Protein AF-A0AA88DZU9-F1 (afdb_monomer_lite)

pLDDT: mean 71.68, std 19.91, range [33.62, 96.62]

Structure (mmCIF, N/CA/C/O backbone):
data_AF-A0AA88DZU9-F1
#
_entry.id   AF-A0AA88DZU9-F1
#
loop_
_atom_site.group_PDB
_atom_site.id
_atom_site.type_symbol
_atom_site.label_atom_id
_atom_site.label_alt_id
_atom_site.label_comp_id
_atom_site.label_asym_id
_atom_site.label_entity_id
_atom_site.label_seq_id
_atom_site.pdbx_PDB_ins_code
_atom_site.Cartn_x
_atom_site.Cartn_y
_atom_site.Cartn_z
_atom_site.occupancy
_atom_site.B_iso_or_equiv
_atom_site.auth_seq_id
_atom_site.auth_comp_id
_atom_site.auth_asym_id
_atom_site.auth_atom_id
_atom_site.pdbx_PDB_model_num
ATOM 1 N N . MET A 1 1 ? 34.937 -23.762 -19.517 1.00 52.53 1 MET A N 1
ATOM 2 C CA . MET A 1 1 ? 33.500 -23.575 -19.207 1.00 52.53 1 MET A CA 1
ATOM 3 C C . MET A 1 1 ? 33.101 -22.137 -19.511 1.00 52.53 1 MET A C 1
ATOM 5 O O . MET A 1 1 ? 33.520 -21.241 -18.792 1.00 52.53 1 MET A O 1
ATOM 9 N N . SER A 1 2 ? 32.337 -21.904 -20.582 1.00 59.31 2 SER A N 1
ATOM 10 C CA . SER A 1 2 ? 31.802 -20.571 -20.892 1.00 59.31 2 SER A CA 1
ATOM 11 C C . SER A 1 2 ? 30.641 -20.266 -19.942 1.00 59.31 2 SER A C 1
ATOM 13 O O . SER A 1 2 ? 29.592 -20.910 -20.013 1.00 59.31 2 SER A O 1
ATOM 15 N N . ARG A 1 3 ? 30.842 -19.336 -18.999 1.00 55.84 3 ARG A N 1
ATOM 16 C CA . ARG A 1 3 ? 29.750 -18.809 -18.172 1.00 55.84 3 ARG A CA 1
ATOM 17 C C . ARG A 1 3 ? 28.858 -17.965 -19.081 1.00 55.84 3 ARG A C 1
ATOM 19 O O . ARG A 1 3 ? 29.250 -16.885 -19.511 1.00 55.84 3 ARG A O 1
ATOM 26 N N . ARG A 1 4 ? 27.662 -18.473 -19.383 1.00 62.66 4 ARG A N 1
ATOM 27 C CA . ARG A 1 4 ? 26.612 -17.712 -20.066 1.00 62.66 4 ARG A CA 1
ATOM 28 C C . ARG A 1 4 ? 26.044 -16.701 -19.075 1.00 62.66 4 ARG A C 1
ATOM 30 O O . ARG A 1 4 ? 25.137 -17.016 -18.312 1.00 62.66 4 ARG A O 1
ATOM 37 N N . PHE A 1 5 ? 26.615 -15.505 -19.044 1.00 61.50 5 PHE A N 1
ATOM 38 C CA . PHE A 1 5 ? 25.981 -14.379 -18.375 1.00 61.50 5 PHE A CA 1
ATOM 39 C C . PHE A 1 5 ? 24.881 -13.861 -19.301 1.00 61.50 5 PHE A C 1
ATOM 41 O O . PHE A 1 5 ? 25.167 -13.345 -20.379 1.00 61.50 5 PHE A O 1
ATOM 48 N N . TYR A 1 6 ? 23.620 -14.046 -18.914 1.00 64.50 6 TYR A N 1
ATOM 49 C CA . TYR A 1 6 ? 22.515 -13.396 -19.610 1.00 64.50 6 TYR A CA 1
ATOM 50 C C . TYR A 1 6 ? 22.512 -11.927 -19.211 1.00 64.50 6 TYR A C 1
ATOM 52 O O . TYR A 1 6 ? 22.440 -11.601 -18.025 1.00 64.50 6 TYR A O 1
ATOM 60 N N . LEU A 1 7 ? 22.611 -11.044 -20.203 1.00 62.03 7 LEU A N 1
ATOM 61 C CA . LEU A 1 7 ? 22.496 -9.610 -19.993 1.00 62.03 7 LEU A CA 1
ATOM 62 C C . LEU A 1 7 ? 21.032 -9.320 -19.653 1.00 62.03 7 LEU A C 1
ATOM 64 O O . LEU A 1 7 ? 20.179 -9.193 -20.528 1.00 62.03 7 LEU A O 1
ATOM 68 N N . ILE A 1 8 ? 20.717 -9.314 -18.360 1.00 64.06 8 ILE A N 1
ATOM 69 C CA . ILE A 1 8 ? 19.406 -8.893 -17.881 1.00 64.06 8 ILE A CA 1
ATOM 70 C C . ILE A 1 8 ? 19.282 -7.419 -18.283 1.00 64.06 8 ILE A C 1
ATOM 72 O O . ILE A 1 8 ? 20.114 -6.612 -17.874 1.00 64.06 8 ILE A O 1
ATOM 76 N N . GLY A 1 9 ? 18.308 -7.096 -19.142 1.00 63.12 9 GLY A N 1
ATOM 77 C CA . GLY A 1 9 ? 18.151 -5.810 -19.843 1.00 63.12 9 GLY A CA 1
ATOM 78 C C . GLY A 1 9 ? 17.811 -4.608 -18.953 1.00 63.12 9 GLY A C 1
ATOM 79 O O . GLY A 1 9 ? 16.831 -3.906 -19.200 1.00 63.12 9 GLY A O 1
ATOM 80 N N . GLY A 1 10 ? 18.610 -4.376 -17.912 1.00 71.50 10 GLY A N 1
ATOM 81 C CA . GLY A 1 10 ? 18.435 -3.335 -16.911 1.00 71.50 10 GLY A CA 1
ATOM 82 C C . GLY A 1 10 ? 17.154 -3.484 -16.086 1.00 71.50 10 GLY A C 1
ATOM 83 O O . GLY A 1 10 ? 16.316 -4.355 -16.309 1.00 71.50 10 GLY A O 1
ATOM 84 N N . LEU A 1 11 ? 16.966 -2.568 -15.138 1.00 71.44 11 LEU A N 1
ATOM 85 C CA . LEU A 1 11 ? 15.778 -2.497 -14.271 1.00 71.44 11 LEU A CA 1
ATOM 86 C C . LEU A 1 11 ? 14.461 -2.290 -15.042 1.00 71.44 11 LEU A C 1
ATOM 88 O O . LEU A 1 11 ? 13.380 -2.531 -14.511 1.00 71.44 11 LEU A O 1
ATOM 92 N N . ASN A 1 12 ? 14.534 -1.851 -16.302 1.00 76.31 12 ASN A N 1
ATOM 93 C CA . ASN A 1 12 ? 13.360 -1.582 -17.127 1.00 76.31 12 ASN A CA 1
ATOM 94 C C . ASN A 1 12 ? 12.830 -2.811 -17.880 1.00 76.31 12 ASN A C 1
ATOM 96 O O . ASN A 1 12 ? 11.797 -2.699 -18.547 1.00 76.31 12 ASN A O 1
ATOM 100 N N . TYR A 1 13 ? 13.474 -3.971 -17.746 1.00 82.44 13 TYR A N 1
ATOM 101 C CA . TYR A 1 13 ? 13.011 -5.199 -18.380 1.00 82.44 13 TYR A CA 1
ATOM 102 C C . TYR A 1 13 ? 11.618 -5.610 -17.848 1.00 82.44 13 TYR A C 1
ATOM 104 O O . TYR A 1 13 ? 11.434 -5.689 -16.629 1.00 82.44 13 TYR A O 1
ATOM 112 N N . PRO A 1 14 ? 10.621 -5.894 -18.711 1.00 81.44 14 PRO A N 1
ATOM 113 C CA . PRO A 1 14 ? 9.248 -6.174 -18.276 1.00 81.44 14 PRO A CA 1
ATOM 114 C C . PRO A 1 14 ? 9.135 -7.311 -17.252 1.00 81.44 14 PRO A C 1
ATOM 116 O O . PRO A 1 14 ? 8.436 -7.169 -16.248 1.00 81.44 14 PRO A O 1
ATOM 119 N N . ASN A 1 15 ? 9.891 -8.396 -17.447 1.00 83.75 15 ASN A N 1
ATOM 120 C CA . ASN A 1 15 ? 9.856 -9.549 -16.543 1.00 83.75 15 ASN A CA 1
ATOM 121 C C . ASN A 1 15 ? 10.384 -9.199 -15.144 1.00 83.75 15 ASN A C 1
ATOM 123 O O . ASN A 1 15 ? 9.894 -9.738 -14.156 1.00 83.75 15 ASN A O 1
ATOM 127 N N . LEU A 1 16 ? 11.344 -8.271 -15.041 1.00 85.44 16 LEU A N 1
ATOM 128 C CA . LEU A 1 16 ? 11.860 -7.803 -13.751 1.00 85.44 16 LEU A CA 1
ATOM 129 C C . LEU A 1 16 ? 10.827 -6.960 -13.004 1.00 85.44 16 LEU A C 1
ATOM 131 O O . LEU A 1 16 ? 10.650 -7.145 -11.804 1.00 85.44 16 LEU A O 1
ATOM 135 N N . LYS A 1 17 ? 10.108 -6.071 -13.701 1.00 88.25 17 LYS A N 1
ATOM 136 C CA . LYS A 1 17 ? 9.023 -5.276 -13.097 1.00 88.25 17 LYS A CA 1
ATOM 137 C C . LYS A 1 17 ? 7.919 -6.181 -12.554 1.00 88.25 17 LYS A C 1
ATOM 139 O O . LYS A 1 17 ? 7.411 -5.955 -11.459 1.00 88.25 17 LYS A O 1
ATOM 144 N N . GLN A 1 18 ? 7.580 -7.229 -13.300 1.00 86.69 18 GLN A N 1
ATOM 145 C CA . GLN A 1 18 ? 6.587 -8.210 -12.878 1.00 86.69 18 GLN A CA 1
ATOM 146 C C . GLN A 1 18 ? 7.077 -9.053 -11.693 1.00 86.69 18 GLN A C 1
ATOM 148 O O . GLN A 1 18 ? 6.333 -9.229 -10.730 1.00 86.69 18 GLN A O 1
ATOM 153 N N . ALA A 1 19 ? 8.337 -9.501 -11.715 1.00 87.94 19 ALA A N 1
ATOM 154 C CA . ALA A 1 19 ? 8.956 -10.201 -10.591 1.00 87.94 19 ALA A CA 1
ATOM 155 C C . ALA A 1 19 ? 8.982 -9.330 -9.323 1.00 87.94 19 ALA A C 1
ATOM 157 O O . ALA A 1 19 ? 8.625 -9.797 -8.242 1.00 87.94 19 ALA A O 1
ATOM 158 N N . PHE A 1 20 ? 9.309 -8.043 -9.457 1.00 89.19 20 PHE A N 1
ATOM 159 C CA . PHE A 1 20 ? 9.261 -7.087 -8.355 1.00 89.19 20 PHE A CA 1
ATOM 160 C C . PHE A 1 20 ? 7.850 -6.969 -7.767 1.00 89.19 20 PHE A C 1
ATOM 162 O O . PHE A 1 20 ? 7.686 -7.165 -6.565 1.00 89.19 20 PHE A O 1
ATOM 169 N N . LEU A 1 21 ? 6.817 -6.755 -8.590 1.00 86.75 21 LEU A N 1
ATOM 170 C CA . LEU A 1 21 ? 5.433 -6.725 -8.094 1.00 86.75 21 LEU A CA 1
ATOM 171 C C . LEU A 1 21 ? 5.024 -8.033 -7.409 1.00 86.75 21 LEU A C 1
ATOM 173 O O . LEU A 1 21 ? 4.305 -7.994 -6.416 1.00 86.75 21 LEU A O 1
ATOM 177 N N . SER A 1 22 ? 5.499 -9.179 -7.903 1.00 88.12 22 SER A N 1
ATOM 178 C CA . SER A 1 22 ? 5.210 -10.482 -7.293 1.00 88.12 22 SER A CA 1
ATOM 179 C C . SER A 1 22 ? 5.931 -10.721 -5.962 1.00 88.12 22 SER A C 1
ATOM 181 O O . SER A 1 22 ? 5.472 -11.531 -5.163 1.00 88.12 22 SER A O 1
ATOM 183 N N . SER A 1 23 ? 7.041 -10.018 -5.713 1.00 91.56 23 SER A N 1
ATOM 184 C CA . SER A 1 23 ? 7.785 -10.094 -4.447 1.00 91.56 23 SER A CA 1
ATOM 185 C C . SER A 1 23 ? 7.128 -9.300 -3.315 1.00 91.56 23 SER A C 1
ATOM 187 O O . SER A 1 23 ? 7.389 -9.551 -2.140 1.00 91.56 23 SER A O 1
ATOM 189 N N . ILE A 1 24 ? 6.263 -8.346 -3.661 1.00 92.12 24 ILE A N 1
ATOM 190 C CA . ILE A 1 24 ? 5.531 -7.513 -2.709 1.00 92.12 24 ILE A CA 1
ATOM 191 C C . ILE A 1 24 ? 4.333 -8.307 -2.158 1.00 92.12 24 ILE A C 1
ATOM 193 O O . ILE A 1 24 ? 3.731 -9.099 -2.888 1.00 92.12 24 ILE A O 1
ATOM 197 N N . PRO A 1 25 ? 3.929 -8.102 -0.887 1.00 94.56 25 PRO A N 1
ATOM 198 C CA . PRO A 1 25 ? 2.719 -8.717 -0.349 1.00 94.56 25 PRO A CA 1
ATOM 199 C C . PRO A 1 25 ? 1.499 -8.478 -1.246 1.00 94.56 25 PRO A C 1
ATOM 201 O O . PRO A 1 25 ? 1.243 -7.344 -1.654 1.00 94.56 25 PRO A O 1
ATOM 204 N N . LYS A 1 26 ? 0.709 -9.532 -1.497 1.00 93.19 26 LYS A N 1
ATOM 205 C CA . LYS A 1 26 ? -0.452 -9.492 -2.411 1.00 93.19 26 LYS A CA 1
ATOM 206 C C . LYS A 1 26 ? -1.375 -8.278 -2.212 1.00 93.19 26 LYS A C 1
ATOM 208 O O . LYS A 1 26 ? -1.641 -7.611 -3.207 1.00 93.19 26 LYS A O 1
ATOM 213 N N . PRO A 1 27 ? -1.792 -7.908 -0.980 1.00 92.88 27 PRO A N 1
ATOM 214 C CA . PRO A 1 27 ? -2.693 -6.768 -0.788 1.00 92.88 27 PRO A CA 1
ATOM 215 C C . PRO A 1 27 ? -2.084 -5.446 -1.266 1.00 92.88 27 PRO A C 1
ATOM 217 O O . PRO A 1 27 ? -2.763 -4.605 -1.851 1.00 92.88 27 PRO A O 1
ATOM 220 N N . LEU A 1 28 ? -0.781 -5.275 -1.041 1.00 94.44 28 LEU A N 1
ATOM 221 C CA . LEU A 1 28 ? -0.059 -4.085 -1.463 1.00 94.44 28 LEU A CA 1
ATOM 222 C C . LEU A 1 28 ? 0.187 -4.093 -2.977 1.00 94.44 28 LEU A C 1
ATOM 224 O O . LEU A 1 28 ? 0.053 -3.056 -3.625 1.00 94.44 28 LEU A O 1
ATOM 228 N N . GLY A 1 29 ? 0.499 -5.255 -3.556 1.00 93.06 29 GLY A N 1
ATOM 229 C CA . GLY A 1 29 ? 0.624 -5.428 -5.003 1.00 93.06 29 GLY A CA 1
ATOM 230 C C . GLY A 1 29 ? -0.678 -5.112 -5.749 1.00 93.06 29 GLY A C 1
ATOM 231 O O . GLY A 1 29 ? -0.653 -4.394 -6.746 1.00 93.06 29 GLY A O 1
ATOM 232 N N . GLU A 1 30 ? -1.821 -5.571 -5.236 1.00 93.50 30 GLU A N 1
ATOM 233 C CA . GLU A 1 30 ? -3.150 -5.289 -5.795 1.00 93.50 30 GLU A CA 1
ATOM 234 C C . GLU A 1 30 ? -3.495 -3.798 -5.751 1.00 93.50 30 GLU A C 1
ATOM 236 O O . GLU A 1 30 ? -3.942 -3.235 -6.752 1.00 93.50 30 GLU A O 1
ATOM 241 N N . GLU A 1 31 ? -3.248 -3.128 -4.623 1.00 94.12 31 GLU A N 1
ATOM 242 C CA . GLU A 1 31 ? -3.500 -1.689 -4.514 1.00 94.12 31 GLU A CA 1
ATOM 243 C C . GLU A 1 31 ? -2.544 -0.880 -5.401 1.00 94.12 31 GLU A C 1
ATOM 245 O O . GLU A 1 31 ? -2.961 0.067 -6.069 1.00 94.12 31 GLU A O 1
ATOM 250 N N . THR A 1 32 ? -1.281 -1.303 -5.504 1.00 94.25 32 THR A N 1
ATOM 251 C CA . THR A 1 32 ? -0.315 -0.726 -6.451 1.00 94.25 32 THR A CA 1
ATOM 252 C C . THR A 1 32 ? -0.809 -0.876 -7.892 1.00 94.25 32 THR A C 1
ATOM 254 O O . THR A 1 32 ? -0.736 0.071 -8.675 1.00 94.25 32 THR A O 1
ATOM 257 N N . PHE A 1 33 ? -1.368 -2.036 -8.250 1.00 92.56 33 PHE A N 1
ATOM 258 C CA . PHE A 1 33 ? -1.929 -2.282 -9.578 1.00 92.56 33 PHE A CA 1
ATOM 259 C C . PHE A 1 33 ? -3.176 -1.428 -9.852 1.00 92.56 33 PHE A C 1
ATOM 261 O O . PHE A 1 33 ? -3.331 -0.893 -10.949 1.00 92.56 33 PHE A O 1
ATOM 268 N N . ARG A 1 34 ? -4.033 -1.212 -8.848 1.00 93.31 34 ARG A N 1
ATOM 269 C CA . ARG A 1 34 ? -5.161 -0.271 -8.952 1.00 93.31 34 ARG A CA 1
ATOM 270 C C . ARG A 1 34 ? -4.693 1.161 -9.188 1.00 93.31 34 ARG A C 1
ATOM 272 O O . ARG A 1 34 ? -5.242 1.836 -10.055 1.00 93.31 34 ARG A O 1
ATOM 279 N N . LEU A 1 35 ? -3.669 1.619 -8.463 1.00 94.25 35 LEU A N 1
ATOM 280 C CA . LEU A 1 35 ? -3.081 2.944 -8.683 1.00 94.25 35 LEU A CA 1
ATOM 281 C C . LEU A 1 35 ? -2.461 3.061 -10.078 1.00 94.25 35 LEU A C 1
ATOM 283 O O . LEU A 1 35 ? -2.616 4.088 -10.732 1.00 94.25 35 LEU A O 1
ATOM 287 N N . LEU A 1 36 ? -1.811 2.002 -10.558 1.00 93.31 36 LEU A N 1
ATOM 288 C CA . LEU A 1 36 ? -1.262 1.947 -11.908 1.00 93.31 36 LEU A CA 1
ATOM 289 C C . LEU A 1 36 ? -2.361 2.114 -12.971 1.00 93.31 36 LEU A C 1
ATOM 291 O O . LEU A 1 36 ? -2.237 2.975 -13.845 1.00 93.31 36 LEU A O 1
ATOM 295 N N . ILE A 1 37 ? -3.460 1.359 -12.858 1.00 92.31 37 ILE A N 1
ATOM 296 C CA . ILE A 1 37 ? -4.619 1.482 -13.756 1.00 92.31 37 ILE A CA 1
ATOM 297 C C . ILE A 1 37 ? -5.211 2.892 -13.691 1.00 92.31 37 ILE A C 1
ATOM 299 O O . ILE A 1 37 ? -5.497 3.474 -14.733 1.00 92.31 37 ILE A O 1
ATOM 303 N N . ALA A 1 38 ? -5.332 3.480 -12.497 1.00 92.44 38 ALA A N 1
ATOM 304 C CA . ALA A 1 38 ? -5.851 4.838 -12.325 1.00 92.44 38 ALA A CA 1
ATOM 305 C C . ALA A 1 38 ? -4.996 5.907 -13.033 1.00 92.44 38 ALA A C 1
ATOM 307 O O . ALA A 1 38 ? -5.505 6.961 -13.403 1.00 92.44 38 ALA A O 1
ATOM 308 N N . THR A 1 39 ? -3.706 5.636 -13.255 1.00 89.88 39 THR A N 1
ATOM 309 C CA . THR A 1 39 ? -2.810 6.504 -14.039 1.00 89.88 39 THR A CA 1
ATOM 310 C C . THR A 1 39 ? -2.837 6.231 -15.548 1.00 89.88 39 THR A C 1
ATOM 312 O O . THR A 1 39 ? -2.071 6.849 -16.283 1.00 89.88 39 THR A O 1
ATOM 315 N N . ASN A 1 40 ? -3.697 5.322 -16.028 1.00 89.62 40 ASN A N 1
ATOM 316 C CA . ASN A 1 40 ? -3.784 4.870 -17.424 1.00 89.62 40 ASN A CA 1
ATOM 317 C C . ASN A 1 40 ? -2.462 4.317 -17.991 1.00 89.62 40 ASN A C 1
ATOM 319 O O . ASN A 1 40 ? -2.223 4.354 -19.200 1.00 89.62 40 ASN A O 1
ATOM 323 N N . LYS A 1 41 ? -1.589 3.778 -17.130 1.00 88.25 41 LYS A N 1
ATOM 324 C CA . LYS A 1 41 ? -0.314 3.177 -17.538 1.00 88.25 41 LYS A CA 1
ATOM 325 C C . LYS A 1 41 ? -0.370 1.649 -17.459 1.00 88.25 41 LYS A C 1
ATOM 327 O O . LYS A 1 41 ? -1.080 1.069 -16.645 1.00 88.25 41 LYS A O 1
ATOM 332 N N . LYS A 1 42 ? 0.416 0.984 -18.311 1.00 88.00 42 LYS A N 1
ATOM 333 C CA . LYS A 1 42 ? 0.672 -0.468 -18.260 1.00 88.00 42 LYS A CA 1
ATOM 334 C C . LYS A 1 42 ? 2.055 -0.722 -17.660 1.00 88.00 42 LYS A C 1
ATOM 336 O O . LYS A 1 42 ? 2.957 0.080 -17.885 1.00 88.00 42 LYS A O 1
ATOM 341 N N . ILE A 1 43 ? 2.253 -1.873 -17.008 1.00 85.19 43 ILE A N 1
ATOM 342 C CA . ILE A 1 43 ? 3.540 -2.270 -16.388 1.00 85.19 43 ILE A CA 1
ATOM 343 C C . ILE A 1 43 ? 4.708 -2.193 -17.391 1.00 85.19 43 ILE A C 1
ATOM 345 O O . ILE A 1 43 ? 5.809 -1.758 -17.053 1.00 85.19 43 ILE A O 1
ATOM 349 N N . ALA A 1 44 ? 4.463 -2.587 -18.646 1.00 84.19 44 ALA A N 1
ATOM 350 C CA . ALA A 1 44 ? 5.465 -2.529 -19.710 1.00 84.19 44 ALA A CA 1
ATOM 351 C C . ALA A 1 44 ? 5.964 -1.095 -19.974 1.00 84.19 44 ALA A C 1
ATOM 353 O O . ALA A 1 44 ? 7.158 -0.894 -20.190 1.00 84.19 44 ALA A O 1
ATOM 354 N N . ASN A 1 45 ? 5.065 -0.110 -19.875 1.00 86.31 45 ASN A N 1
ATOM 355 C CA . ASN A 1 45 ? 5.309 1.286 -20.241 1.00 86.31 45 ASN A CA 1
ATOM 356 C C . ASN A 1 45 ? 5.731 2.158 -19.046 1.00 86.31 45 ASN A C 1
AT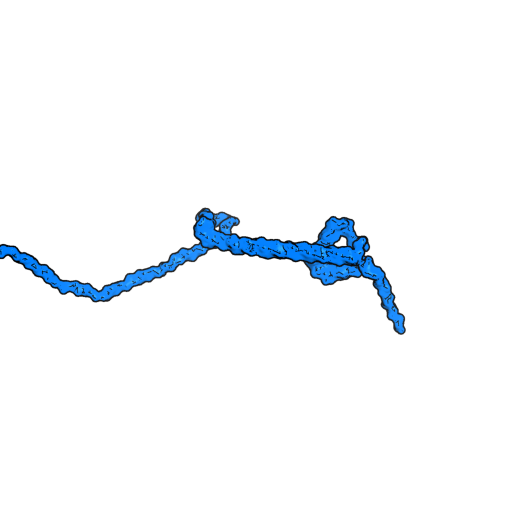OM 358 O O . ASN A 1 45 ? 6.168 3.285 -19.246 1.00 86.31 45 ASN A O 1
ATOM 362 N N . THR A 1 46 ? 5.602 1.665 -17.812 1.00 88.12 46 THR A N 1
ATOM 363 C CA . THR A 1 46 ? 6.089 2.357 -16.608 1.00 88.12 46 THR A CA 1
ATOM 364 C C . THR A 1 46 ? 7.566 2.126 -16.384 1.00 88.12 46 THR A C 1
ATOM 366 O O . THR A 1 46 ? 8.038 1.000 -16.543 1.00 88.12 46 THR A O 1
ATOM 369 N N . THR A 1 47 ? 8.297 3.142 -15.939 1.00 89.38 47 THR A N 1
ATOM 370 C CA . THR A 1 47 ? 9.679 2.936 -15.479 1.00 89.38 47 THR A CA 1
ATOM 371 C C . THR A 1 47 ? 9.699 2.215 -14.130 1.00 89.38 47 THR A C 1
ATOM 373 O O . THR A 1 47 ? 8.712 2.211 -13.393 1.00 89.38 47 THR A O 1
ATOM 376 N N . PHE A 1 48 ? 10.828 1.596 -13.780 1.00 88.62 48 PHE A N 1
ATOM 377 C CA . PHE A 1 48 ? 10.966 0.964 -12.463 1.00 88.62 48 PHE A CA 1
ATOM 378 C C . PHE A 1 48 ? 10.823 1.977 -11.310 1.00 88.62 48 PHE A C 1
ATOM 380 O O . PHE A 1 48 ? 10.185 1.684 -10.305 1.00 88.62 48 PHE A O 1
ATOM 387 N N . GLY A 1 49 ? 11.355 3.194 -11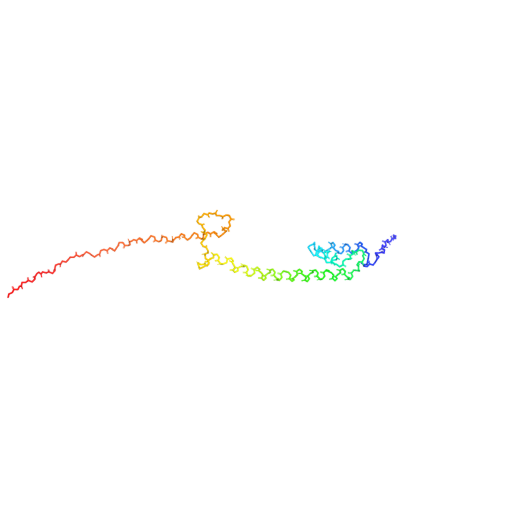.475 1.00 89.25 49 GLY A N 1
ATOM 388 C CA . GLY A 1 49 ? 11.231 4.256 -10.472 1.00 89.25 49 GLY A CA 1
ATOM 389 C C . GLY A 1 49 ? 9.782 4.687 -10.236 1.00 89.2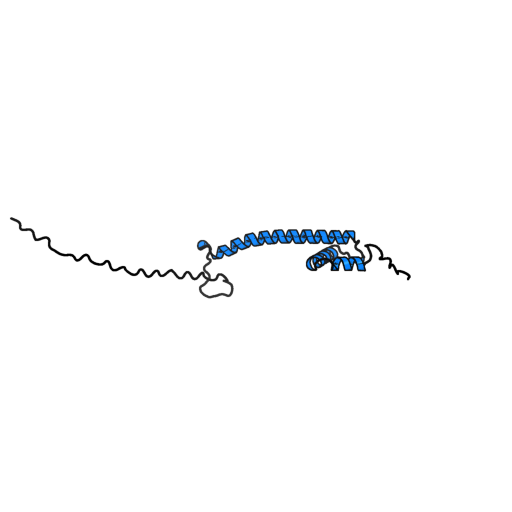5 49 GLY A C 1
ATOM 390 O O . GLY A 1 49 ? 9.356 4.802 -9.088 1.00 89.25 49 GLY A O 1
ATOM 391 N N . GLU A 1 50 ? 8.999 4.847 -11.306 1.00 91.44 50 GLU A N 1
ATOM 392 C CA . GLU A 1 50 ? 7.560 5.131 -11.206 1.00 91.44 50 GLU A CA 1
ATOM 393 C C . GLU A 1 50 ? 6.810 4.006 -10.488 1.00 91.44 50 GLU A C 1
ATOM 395 O O . GLU A 1 50 ? 5.940 4.261 -9.659 1.00 91.44 50 GLU A O 1
ATOM 400 N N . LEU A 1 51 ? 7.166 2.753 -10.776 1.00 92.94 51 LEU A N 1
ATOM 401 C CA . LEU A 1 51 ? 6.583 1.592 -10.116 1.00 92.94 51 LEU A CA 1
ATOM 402 C C . LEU A 1 51 ? 6.839 1.630 -8.600 1.00 92.94 51 LEU A C 1
ATOM 404 O O . LEU A 1 51 ? 5.908 1.458 -7.819 1.00 92.94 51 LEU A O 1
ATOM 408 N N . CYS A 1 52 ? 8.071 1.930 -8.177 1.00 93.25 52 CYS A N 1
ATOM 409 C CA . CYS A 1 52 ? 8.407 2.107 -6.764 1.00 93.25 52 CYS A CA 1
ATOM 410 C C . CYS A 1 52 ? 7.610 3.251 -6.121 1.00 93.25 52 CYS A C 1
ATOM 412 O O . CYS A 1 52 ? 7.093 3.094 -5.017 1.00 93.25 52 CYS A O 1
ATOM 414 N N . GLN A 1 53 ? 7.456 4.385 -6.810 1.00 95.12 53 GLN A N 1
ATOM 415 C CA . GLN A 1 53 ? 6.638 5.501 -6.322 1.00 95.12 53 GLN A CA 1
ATOM 416 C C . GLN A 1 53 ? 5.170 5.101 -6.131 1.00 95.12 53 GLN A C 1
ATOM 418 O O . GLN A 1 53 ? 4.557 5.475 -5.130 1.00 95.12 53 GLN A O 1
ATOM 423 N N . LEU A 1 54 ? 4.608 4.308 -7.049 1.00 94.94 54 LEU A N 1
ATOM 424 C CA . LEU A 1 54 ? 3.249 3.779 -6.912 1.00 94.94 54 LEU A CA 1
ATOM 425 C C . LEU A 1 54 ? 3.119 2.856 -5.697 1.00 94.94 54 LEU A C 1
ATOM 427 O O . LEU A 1 54 ? 2.126 2.955 -4.978 1.00 94.94 54 LEU A O 1
ATOM 431 N N . VAL A 1 55 ? 4.125 2.017 -5.426 1.00 95.19 55 VAL A N 1
ATOM 432 C CA . VAL A 1 55 ? 4.154 1.173 -4.220 1.00 95.19 55 VAL A 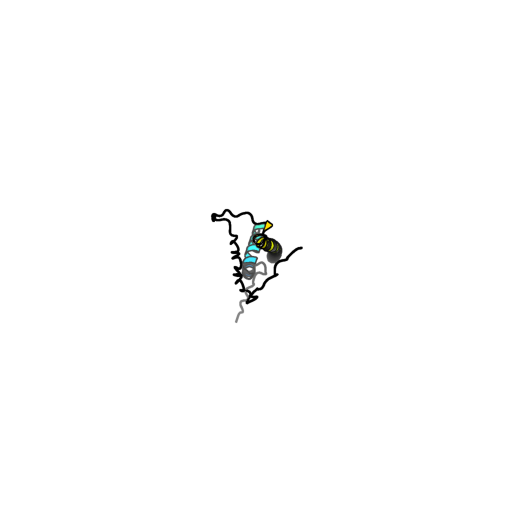CA 1
ATOM 433 C C . VAL A 1 55 ? 4.150 2.037 -2.961 1.00 95.19 55 VAL A C 1
ATOM 435 O O . VAL A 1 55 ? 3.333 1.810 -2.071 1.00 95.19 55 VAL A O 1
ATOM 438 N N . PHE A 1 56 ? 4.999 3.064 -2.884 1.00 96.25 56 PHE A N 1
ATOM 439 C CA . PHE A 1 56 ? 5.021 3.964 -1.727 1.00 96.25 56 PHE A CA 1
ATOM 440 C C . PHE A 1 56 ? 3.685 4.682 -1.525 1.00 96.25 56 PHE A C 1
ATOM 442 O O . PHE A 1 56 ? 3.176 4.736 -0.406 1.00 96.25 56 PHE A O 1
ATOM 449 N N . LYS A 1 57 ? 3.064 5.151 -2.610 1.00 95.75 57 LYS A N 1
ATOM 450 C CA . LYS A 1 57 ? 1.742 5.781 -2.565 1.00 95.75 57 LYS A CA 1
ATOM 451 C C . LYS A 1 57 ? 0.651 4.810 -2.097 1.00 95.75 57 LYS A C 1
ATOM 453 O O . LYS A 1 57 ? -0.241 5.203 -1.345 1.00 95.75 57 LYS A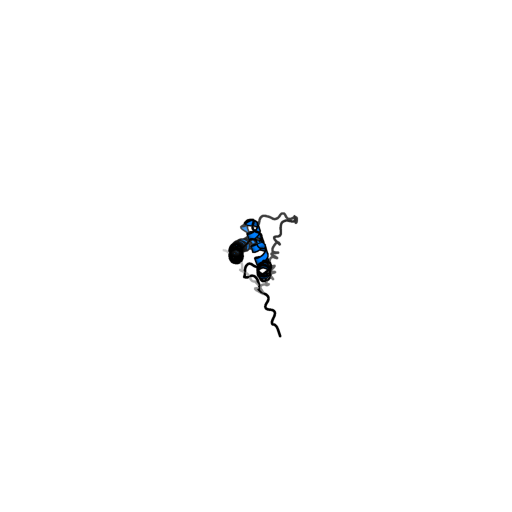 O 1
ATOM 458 N N . ALA A 1 58 ? 0.722 3.542 -2.505 1.00 95.75 58 ALA A N 1
ATOM 459 C CA . ALA A 1 58 ? -0.184 2.501 -2.025 1.00 95.75 58 ALA A CA 1
ATOM 460 C C . ALA A 1 58 ? -0.009 2.260 -0.517 1.00 95.75 58 ALA A C 1
ATOM 462 O O . ALA A 1 58 ? -1.003 2.222 0.208 1.00 95.75 58 ALA A O 1
ATOM 463 N N . ILE A 1 59 ? 1.234 2.180 -0.027 1.00 96.56 59 ILE A N 1
ATOM 464 C CA . ILE A 1 59 ? 1.529 2.043 1.410 1.00 96.56 59 ILE A CA 1
ATOM 465 C C . ILE A 1 59 ? 0.939 3.215 2.195 1.00 96.56 59 ILE A C 1
ATOM 467 O O . ILE A 1 59 ? 0.260 3.004 3.200 1.00 96.56 59 ILE A O 1
ATOM 471 N N . GLU A 1 60 ? 1.172 4.445 1.739 1.00 96.62 60 GLU A N 1
ATOM 472 C CA . GLU A 1 60 ? 0.681 5.649 2.408 1.00 96.62 60 GLU A CA 1
ATOM 473 C C . GLU A 1 60 ? -0.849 5.652 2.508 1.00 96.62 60 GLU A C 1
ATOM 475 O O . GLU A 1 60 ? -1.403 5.869 3.590 1.00 96.62 60 GLU A O 1
ATOM 480 N N . LYS A 1 61 ? -1.536 5.309 1.412 1.00 95.12 61 LYS A N 1
ATOM 481 C CA . LYS A 1 61 ? -2.997 5.181 1.371 1.00 95.12 61 LYS A CA 1
ATOM 482 C C . LYS A 1 61 ? -3.515 4.088 2.308 1.00 95.12 61 LYS A C 1
ATOM 484 O O . LYS A 1 61 ? -4.492 4.295 3.021 1.00 95.12 61 LYS A O 1
ATOM 489 N N . MET A 1 62 ? -2.885 2.917 2.326 1.00 94.75 62 MET A N 1
ATOM 490 C CA . MET A 1 62 ? -3.293 1.836 3.228 1.00 94.75 62 MET A CA 1
ATOM 491 C C . MET A 1 62 ? -3.059 2.210 4.696 1.00 94.75 62 MET A C 1
ATOM 493 O O . MET A 1 62 ? -3.877 1.891 5.557 1.00 94.75 62 MET A O 1
ATOM 497 N N . CYS A 1 63 ? -1.975 2.927 4.987 1.00 95.81 63 CYS A N 1
ATOM 498 C CA . CYS A 1 63 ? -1.667 3.403 6.329 1.00 95.81 63 CYS A CA 1
ATOM 499 C C . CYS A 1 63 ? -2.682 4.451 6.809 1.00 95.81 63 CYS A C 1
ATOM 501 O O . CYS A 1 63 ? -3.157 4.365 7.943 1.00 95.81 63 CYS A O 1
ATOM 503 N N . SER A 1 64 ? -3.064 5.405 5.955 1.00 95.56 64 SER A N 1
ATOM 504 C CA . SER A 1 64 ? -4.082 6.405 6.294 1.00 95.56 64 SER A CA 1
ATOM 505 C C . SER A 1 64 ? -5.457 5.770 6.508 1.00 95.56 64 SER A C 1
ATOM 507 O O . SER A 1 64 ? -6.108 6.063 7.511 1.00 95.56 64 SER A O 1
ATOM 509 N N . LEU A 1 65 ? -5.852 4.820 5.654 1.00 94.50 65 LEU A N 1
ATOM 510 C CA . LEU A 1 65 ? -7.074 4.033 5.839 1.00 94.50 65 LEU A CA 1
ATOM 511 C C . LEU A 1 65 ? -7.057 3.253 7.156 1.00 94.50 65 LEU A C 1
ATOM 513 O O . LEU A 1 65 ? -8.048 3.261 7.880 1.00 94.50 65 LEU A O 1
ATOM 517 N N . ASN A 1 66 ? -5.937 2.619 7.506 1.00 94.94 66 ASN A N 1
ATOM 518 C CA . ASN A 1 66 ? -5.825 1.903 8.774 1.00 94.94 66 ASN A CA 1
ATOM 519 C C . ASN A 1 66 ? -5.973 2.852 9.973 1.00 94.94 66 ASN A C 1
ATOM 521 O O . ASN A 1 66 ? -6.709 2.540 10.904 1.00 94.94 66 ASN A O 1
ATOM 525 N N . LYS A 1 67 ? -5.334 4.030 9.948 1.00 95.56 67 LYS A N 1
ATOM 526 C CA . LYS A 1 67 ? -5.496 5.042 11.008 1.00 95.56 67 LYS A CA 1
ATOM 527 C C . LYS A 1 67 ? -6.958 5.461 11.164 1.00 95.56 67 LYS A C 1
ATOM 529 O O . LYS A 1 67 ? -7.481 5.416 12.275 1.00 95.56 67 LYS A O 1
ATOM 534 N N . PHE A 1 68 ? -7.626 5.766 10.053 1.00 94.81 68 PHE A N 1
ATOM 535 C CA . PHE A 1 68 ? -9.045 6.114 10.047 1.00 94.81 68 PHE A CA 1
ATOM 536 C C . PHE A 1 68 ? -9.918 4.990 10.620 1.00 94.81 68 PHE A C 1
ATOM 538 O O . PHE A 1 68 ? -10.757 5.233 11.483 1.00 94.81 68 PHE A O 1
ATOM 545 N N . LEU A 1 69 ? -9.698 3.740 10.203 1.00 94.38 69 LEU A N 1
ATOM 546 C CA . LEU A 1 69 ? -10.453 2.595 10.716 1.00 94.38 69 LEU A CA 1
ATOM 547 C C . LEU A 1 69 ? -10.223 2.376 12.215 1.00 94.38 69 LEU A C 1
ATOM 549 O O . LEU A 1 69 ? -11.166 2.057 12.934 1.00 94.38 69 LEU A O 1
ATOM 553 N N . GLN A 1 70 ? -9.002 2.577 12.711 1.00 94.06 70 GLN A N 1
ATOM 554 C CA . GLN A 1 70 ? -8.713 2.494 14.144 1.00 94.06 70 GLN A CA 1
ATOM 555 C C . GLN A 1 70 ? -9.471 3.562 14.940 1.00 94.06 70 GLN A C 1
ATOM 557 O O . GLN A 1 70 ? -10.006 3.264 16.008 1.00 94.06 70 GLN A O 1
ATOM 562 N N . GLU A 1 71 ? -9.543 4.792 14.437 1.00 92.38 71 GLU A N 1
ATOM 563 C CA . GLU A 1 71 ? -10.337 5.863 15.047 1.00 92.38 71 GLU A CA 1
ATOM 564 C C . GLU A 1 71 ? -11.831 5.542 15.003 1.00 92.38 71 GLU A C 1
ATOM 566 O O . GLU A 1 71 ? -12.501 5.578 16.035 1.00 92.38 71 GLU A O 1
ATOM 571 N N . TYR A 1 72 ? -12.337 5.117 13.848 1.00 91.12 72 TYR A N 1
ATOM 572 C CA . TYR A 1 72 ? -13.728 4.714 13.685 1.00 91.12 72 TYR A CA 1
ATOM 573 C C . TYR A 1 72 ? -14.116 3.586 14.652 1.00 91.12 72 TYR A C 1
ATOM 575 O O . TYR A 1 72 ? -15.105 3.694 15.374 1.00 91.12 72 TYR A O 1
ATOM 583 N N . ILE A 1 73 ? -13.295 2.537 14.760 1.00 88.69 73 ILE A N 1
ATOM 584 C CA . ILE A 1 73 ? -13.517 1.428 15.696 1.00 88.69 73 ILE A CA 1
ATOM 585 C C . ILE A 1 73 ? -13.488 1.916 17.150 1.00 88.69 73 ILE A C 1
ATOM 587 O O . ILE A 1 73 ? -14.292 1.453 17.959 1.00 88.69 73 ILE A O 1
ATOM 591 N N . LYS A 1 74 ? -12.605 2.855 17.515 1.00 87.19 74 LYS A N 1
ATOM 592 C CA . LYS A 1 74 ? -12.608 3.452 18.864 1.00 87.19 74 LYS A CA 1
ATOM 593 C C . LYS A 1 74 ? -13.937 4.146 19.168 1.00 87.19 74 LYS A C 1
ATOM 595 O O . LYS A 1 74 ? -14.453 3.975 20.269 1.00 87.19 74 LYS A O 1
ATOM 600 N N . HIS A 1 75 ? -14.507 4.873 18.207 1.00 80.19 75 HIS A N 1
ATOM 601 C CA . HIS A 1 75 ? -15.827 5.487 18.364 1.00 80.19 75 HIS A CA 1
ATOM 602 C C . HIS A 1 75 ? -16.948 4.439 18.437 1.00 80.19 75 HIS A C 1
ATOM 604 O O . HIS A 1 75 ? -17.806 4.537 19.312 1.00 80.19 75 HIS A O 1
ATOM 610 N N . MET A 1 76 ? -16.908 3.392 17.608 1.00 76.75 76 MET A N 1
ATOM 611 C CA . MET A 1 76 ? -17.903 2.308 17.621 1.00 76.75 76 MET A CA 1
ATOM 612 C C . MET A 1 76 ? -17.889 1.505 18.931 1.00 76.75 76 MET A C 1
ATOM 614 O O . MET A 1 76 ? -18.949 1.172 19.451 1.00 76.75 76 MET A O 1
ATOM 618 N N . LYS A 1 77 ? -16.723 1.280 19.553 1.00 71.69 77 LYS A N 1
ATOM 619 C CA . LYS A 1 77 ? -16.629 0.649 20.888 1.00 71.69 77 LYS A CA 1
ATOM 620 C C . LYS A 1 77 ? -17.373 1.424 21.982 1.00 71.69 77 LYS A C 1
ATOM 622 O O . LYS A 1 77 ? -17.741 0.845 23.004 1.00 71.69 77 LYS A O 1
ATOM 627 N N . ASN A 1 78 ? -17.587 2.728 21.800 1.00 66.19 78 ASN A N 1
ATOM 628 C CA . ASN A 1 78 ? -18.422 3.512 22.709 1.00 66.19 78 ASN A CA 1
ATOM 629 C C . ASN A 1 78 ? -19.918 3.277 22.449 1.00 66.19 78 ASN A C 1
ATOM 631 O O . ASN A 1 78 ? -20.709 3.368 23.385 1.00 66.19 78 ASN A O 1
ATOM 635 N N . LEU A 1 79 ? -20.296 2.922 21.218 1.00 65.06 79 LEU A N 1
ATOM 636 C CA . LEU A 1 79 ? -21.669 2.577 20.851 1.00 65.06 79 LEU A CA 1
ATOM 637 C C . LEU A 1 79 ? -22.080 1.195 21.371 1.00 65.06 79 LEU A C 1
ATOM 639 O O . LEU A 1 79 ? -23.218 1.043 21.798 1.00 65.06 79 LEU A O 1
ATOM 643 N N . ASP A 1 80 ? -21.164 0.228 21.472 1.00 64.69 80 ASP A N 1
ATOM 644 C CA . ASP A 1 80 ? -21.464 -1.070 22.109 1.00 64.69 80 ASP A CA 1
ATOM 645 C C . ASP A 1 80 ? -21.942 -0.905 23.564 1.00 64.69 80 ASP A C 1
ATOM 647 O O . ASP A 1 80 ? -22.780 -1.661 24.060 1.00 64.69 80 ASP A O 1
ATOM 651 N N . LYS A 1 81 ? -21.460 0.138 24.254 1.00 64.31 81 LYS A N 1
ATOM 652 C CA . LYS A 1 81 ? -21.877 0.469 25.625 1.00 64.31 81 LYS A CA 1
ATOM 653 C C . LYS A 1 81 ? -23.244 1.153 25.687 1.00 64.31 81 LYS A C 1
ATOM 655 O O . LYS A 1 81 ? -23.854 1.166 26.756 1.00 64.31 81 LYS A O 1
ATOM 660 N N . VAL A 1 82 ? -23.773 1.670 24.577 1.00 63.22 82 VAL A N 1
ATOM 661 C CA . VAL A 1 82 ? -25.112 2.286 24.531 1.00 63.22 82 VAL A CA 1
ATOM 662 C C . VAL A 1 82 ? -26.189 1.259 24.876 1.00 63.22 82 VAL A C 1
ATOM 664 O O . VAL A 1 82 ? -27.108 1.582 25.622 1.00 63.22 82 VAL A O 1
ATOM 667 N N . CYS A 1 83 ? -26.006 -0.003 24.481 1.00 60.03 83 CYS A N 1
ATOM 668 C CA . CYS A 1 83 ? -26.890 -1.112 24.853 1.00 60.03 83 CYS A CA 1
ATOM 669 C C . CYS A 1 83 ? -26.921 -1.406 26.365 1.00 60.03 83 CYS A C 1
ATOM 671 O O . CYS A 1 83 ? -27.807 -2.119 26.825 1.00 60.03 83 CYS A O 1
ATOM 673 N N . THR A 1 84 ? -25.974 -0.874 27.149 1.00 63.19 84 THR A N 1
ATOM 674 C CA . THR A 1 84 ? -25.953 -1.005 28.618 1.00 63.19 84 THR A CA 1
ATOM 675 C C . THR A 1 84 ? -26.535 0.208 29.350 1.00 63.19 84 THR A C 1
ATOM 677 O O . THR A 1 84 ? -26.864 0.107 30.536 1.00 63.19 84 THR A O 1
ATOM 680 N N . ASN A 1 85 ? -26.709 1.340 28.659 1.00 65.94 85 ASN A N 1
ATOM 681 C CA . ASN A 1 85 ? -27.232 2.570 29.245 1.00 65.94 85 ASN A CA 1
ATOM 682 C C . ASN A 1 85 ? -28.754 2.507 29.377 1.00 65.94 85 ASN A C 1
ATOM 684 O O . ASN A 1 85 ? -29.486 2.522 28.391 1.00 65.94 85 ASN A O 1
ATOM 688 N N . LYS A 1 86 ? -29.231 2.502 30.629 1.00 63.84 86 LYS A N 1
ATOM 689 C CA . LYS A 1 86 ? -30.659 2.381 30.962 1.00 63.84 86 LYS A CA 1
ATOM 690 C C . LYS A 1 86 ? -31.544 3.472 30.358 1.00 63.84 86 LYS A C 1
ATOM 692 O O . LYS A 1 86 ? -32.701 3.210 30.052 1.00 63.84 86 LYS A O 1
ATOM 697 N N . GLU A 1 87 ? -30.990 4.665 30.180 1.00 60.75 87 GLU A N 1
ATOM 698 C CA . GLU A 1 87 ? -31.687 5.837 29.637 1.00 60.75 87 GLU A CA 1
ATOM 699 C C . GLU A 1 87 ? -31.806 5.809 28.107 1.00 60.75 87 GLU A C 1
ATOM 701 O O . GLU A 1 87 ? -32.654 6.491 27.542 1.00 60.75 87 GLU A O 1
ATOM 706 N N . LEU A 1 88 ? -30.985 4.992 27.441 1.00 59.81 88 LEU A N 1
ATOM 707 C CA . LEU A 1 88 ? -30.944 4.853 25.984 1.00 59.81 88 LEU A CA 1
ATOM 708 C C . LEU A 1 88 ? -31.586 3.542 25.508 1.00 59.81 88 LEU A C 1
ATOM 710 O O . LEU A 1 88 ? -31.542 3.241 24.314 1.00 59.81 88 LEU A O 1
ATOM 714 N N . TYR A 1 89 ? -32.213 2.770 26.410 1.00 62.03 89 TYR A N 1
ATOM 715 C CA . TYR A 1 89 ? -33.061 1.649 26.016 1.00 62.03 89 TYR A CA 1
ATOM 716 C C . TYR A 1 89 ? -34.244 2.178 25.209 1.00 62.03 89 TYR A C 1
ATOM 718 O O . TYR A 1 89 ? -35.276 2.583 25.749 1.00 62.03 89 TYR A O 1
ATOM 726 N N . THR A 1 90 ? -34.122 2.116 23.888 1.00 59.09 90 THR A N 1
ATOM 727 C CA . THR A 1 90 ? -35.309 2.061 23.047 1.00 59.09 90 THR A CA 1
ATOM 728 C C . THR A 1 90 ? -36.043 0.783 23.441 1.00 59.09 90 THR A C 1
ATOM 730 O O . THR A 1 90 ? -35.441 -0.287 23.556 1.00 59.09 90 THR A O 1
ATOM 733 N N . LYS A 1 91 ? -37.326 0.899 23.792 1.00 56.66 91 LYS A N 1
ATOM 734 C CA . LYS A 1 91 ? -38.143 -0.256 24.166 1.00 56.66 91 LYS A CA 1
ATOM 735 C C . LYS A 1 91 ? -38.173 -1.201 22.959 1.00 56.66 91 LYS A C 1
ATOM 737 O O . LYS A 1 91 ? -38.966 -0.970 22.051 1.00 56.66 91 LYS A O 1
ATOM 742 N N . CYS A 1 92 ? -37.317 -2.227 22.920 1.00 56.03 92 CYS A N 1
ATOM 743 C CA . CYS A 1 92 ? -37.482 -3.297 21.938 1.00 56.03 92 CYS A CA 1
ATOM 744 C C . CYS A 1 92 ? -38.888 -3.871 22.179 1.00 56.03 92 CYS A C 1
ATOM 746 O O . CYS A 1 92 ? -39.209 -4.212 23.326 1.00 56.03 92 CYS A O 1
ATOM 748 N N . PRO A 1 93 ? -39.756 -3.919 21.156 1.00 54.34 93 PRO A N 1
ATOM 749 C CA . PRO A 1 93 ? -41.060 -4.539 21.300 1.00 54.34 93 PRO A CA 1
ATOM 750 C C . PRO A 1 93 ? -40.864 -5.980 21.780 1.00 54.34 93 PRO A C 1
ATOM 752 O O . PRO A 1 93 ? -39.914 -6.657 21.398 1.00 54.34 93 PRO A O 1
ATOM 755 N N . THR A 1 94 ? -41.753 -6.444 22.652 1.00 54.38 94 THR A N 1
ATOM 756 C CA . THR A 1 94 ? -41.683 -7.746 23.340 1.00 54.38 94 THR A CA 1
ATOM 757 C C . THR A 1 94 ? -41.695 -8.959 22.406 1.00 54.38 94 THR A C 1
ATOM 759 O O . THR A 1 94 ? -41.499 -10.081 22.864 1.00 54.38 94 THR A O 1
ATOM 762 N N . ASN A 1 95 ? -41.900 -8.740 21.108 1.00 56.34 95 ASN A N 1
ATOM 763 C CA . ASN A 1 95 ? -41.837 -9.765 20.082 1.00 56.34 95 ASN A CA 1
ATOM 764 C C . ASN A 1 95 ? -40.471 -9.679 19.387 1.00 56.34 95 ASN A C 1
ATOM 766 O O . ASN A 1 95 ? -40.092 -8.588 18.957 1.00 56.34 95 ASN A O 1
ATOM 770 N N . PRO A 1 96 ? -39.735 -10.795 19.251 1.00 53.66 96 PRO A N 1
ATOM 771 C CA . PRO A 1 96 ? -38.424 -10.806 18.622 1.00 53.66 96 PRO A CA 1
ATOM 772 C C . PRO A 1 96 ? -38.571 -10.541 17.119 1.00 53.66 96 PRO A C 1
ATOM 774 O O . PRO A 1 96 ? -38.675 -11.454 16.308 1.00 53.66 96 PRO A O 1
ATOM 777 N N . THR A 1 97 ? -38.609 -9.270 16.729 1.00 51.97 97 THR A N 1
ATOM 778 C CA . THR A 1 97 ? -38.372 -8.871 15.344 1.00 51.97 97 THR A CA 1
ATOM 779 C C . THR A 1 97 ? -36.888 -9.061 15.017 1.00 51.97 97 THR A C 1
ATOM 781 O O . THR A 1 97 ? -36.049 -8.806 15.888 1.00 51.97 97 THR A O 1
ATOM 784 N N . PRO A 1 98 ? -36.538 -9.450 13.778 1.00 52.47 98 PRO A N 1
ATOM 785 C CA . PRO A 1 98 ? -35.186 -9.845 13.358 1.00 52.47 98 PRO A CA 1
ATOM 786 C C . PRO A 1 98 ? -34.192 -8.666 13.228 1.00 52.47 98 PRO A C 1
ATOM 788 O O . PRO A 1 98 ? -33.392 -8.616 12.301 1.00 52.47 98 PRO A O 1
ATOM 791 N N . GLY A 1 99 ? -34.245 -7.701 14.152 1.00 54.72 99 GLY A N 1
ATOM 792 C CA . GLY A 1 99 ? -33.413 -6.493 14.168 1.00 54.72 99 GLY A CA 1
ATOM 793 C C . GLY A 1 99 ? -32.997 -5.990 15.558 1.00 54.72 99 GLY A C 1
ATOM 794 O O . GLY A 1 99 ? -32.144 -5.113 15.629 1.00 54.72 99 GLY A O 1
ATOM 795 N N . CYS A 1 100 ? -33.528 -6.536 16.665 1.00 55.19 100 CYS A N 1
ATOM 796 C CA . CYS A 1 100 ? -32.985 -6.261 18.006 1.00 55.19 100 CYS A CA 1
ATOM 797 C C . CYS A 1 100 ? -31.938 -7.330 18.358 1.00 55.19 100 CYS A C 1
ATOM 799 O O . CYS A 1 100 ? -32.277 -8.417 18.817 1.00 55.19 100 CYS A O 1
ATOM 801 N N . THR A 1 101 ? -30.657 -7.019 18.157 1.00 56.81 101 THR A N 1
ATOM 802 C CA . THR A 1 101 ? -29.507 -7.835 18.602 1.00 56.81 101 THR A CA 1
ATOM 803 C C . THR A 1 101 ? -29.090 -7.560 20.045 1.00 56.81 101 THR A C 1
ATOM 805 O O . THR A 1 101 ? -28.206 -8.237 20.569 1.00 56.81 101 THR A O 1
ATOM 808 N N . CYS A 1 102 ? -29.726 -6.600 20.720 1.00 54.19 102 CYS A N 1
ATOM 809 C CA . CYS A 1 102 ? -29.514 -6.370 22.141 1.00 54.19 102 CYS A CA 1
ATOM 810 C C . CYS A 1 102 ? -30.053 -7.575 22.917 1.00 54.19 102 CYS A C 1
ATOM 812 O O . CYS A 1 102 ? -31.252 -7.659 23.181 1.00 54.19 102 CYS A O 1
ATOM 814 N N . THR A 1 103 ? -29.186 -8.518 23.289 1.00 53.34 103 THR A N 1
ATOM 815 C CA . THR A 1 103 ? -29.547 -9.546 24.267 1.00 53.34 103 THR A CA 1
ATOM 816 C C . THR A 1 103 ? -30.035 -8.830 25.523 1.00 53.34 103 THR A C 1
ATOM 818 O O . THR A 1 103 ? -29.254 -8.066 26.100 1.00 53.34 103 THR A O 1
ATOM 821 N N . PRO A 1 104 ? -31.290 -9.027 25.963 1.00 52.38 104 PRO A N 1
ATOM 822 C CA . PRO A 1 104 ? -31.723 -8.474 27.229 1.00 52.38 104 PRO A CA 1
ATOM 823 C C . PRO A 1 104 ? -30.805 -9.068 28.291 1.00 52.38 104 PRO A C 1
ATOM 825 O O . PRO A 1 104 ? -30.791 -10.282 28.496 1.00 52.38 104 PRO A O 1
ATOM 828 N N . CYS A 1 105 ? -30.000 -8.220 28.938 1.00 45.38 105 CYS A N 1
ATOM 829 C CA . CYS A 1 105 ? -29.302 -8.596 30.155 1.00 45.38 105 CYS A CA 1
ATOM 830 C C . CYS A 1 105 ? -30.373 -9.146 31.086 1.00 45.38 105 CYS A C 1
ATOM 832 O O . CYS A 1 105 ? -31.193 -8.384 31.599 1.00 45.38 105 CYS A O 1
ATOM 834 N N . SER A 1 106 ? -30.410 -10.467 31.263 1.00 49.78 106 SER A N 1
ATOM 835 C CA . SER A 1 106 ? -31.304 -11.097 32.214 1.00 49.78 106 SER A CA 1
ATOM 836 C C . SER A 1 106 ? -30.839 -10.656 33.595 1.00 49.78 106 SER A C 1
ATOM 838 O O . SER A 1 106 ? -30.042 -11.327 34.254 1.00 49.78 106 SER A O 1
ATOM 840 N N . SER A 1 107 ? -31.302 -9.495 34.043 1.00 47.31 107 SER A N 1
ATOM 841 C CA . SER A 1 107 ? -31.268 -9.126 35.439 1.00 47.31 107 SER A CA 1
ATOM 842 C C . SER A 1 107 ? -32.252 -10.056 36.129 1.00 47.31 107 SER A C 1
ATOM 844 O O . SER A 1 107 ? -33.396 -9.690 36.390 1.00 47.31 107 SER A O 1
ATOM 846 N N . LYS A 1 108 ? -31.825 -11.292 36.404 1.00 49.53 108 LYS A N 1
ATOM 847 C CA . LYS A 1 108 ? -32.427 -12.040 37.498 1.00 49.53 108 LYS A CA 1
ATOM 848 C C . LYS A 1 108 ? -32.242 -11.133 38.715 1.00 49.53 108 LYS A C 1
ATOM 850 O O . LYS A 1 108 ? -31.089 -10.833 39.047 1.00 49.53 108 LYS A O 1
ATOM 855 N N . PRO A 1 109 ? -33.312 -10.628 39.351 1.00 49.91 109 PRO A N 1
ATOM 856 C CA . PRO A 1 109 ? -33.129 -9.960 40.623 1.00 49.91 109 PRO A CA 1
ATOM 857 C C . PRO A 1 109 ? -32.434 -10.974 41.538 1.00 49.91 109 PRO A C 1
ATOM 859 O O . PRO A 1 109 ? -32.823 -12.149 41.537 1.00 49.91 109 PRO A O 1
ATOM 862 N N . PRO A 1 110 ? -31.395 -10.593 42.298 1.00 46.09 110 PRO A N 1
ATOM 863 C CA . PRO A 1 110 ? -30.916 -11.461 43.349 1.00 46.09 110 PRO A CA 1
ATOM 864 C C . PRO A 1 110 ? -32.066 -11.569 44.351 1.00 46.09 110 PRO A C 1
ATOM 866 O O . PRO A 1 110 ? -32.237 -10.707 45.213 1.00 46.09 110 PRO A O 1
ATOM 869 N N . HIS A 1 111 ? -32.878 -12.621 44.232 1.00 50.28 111 HIS A N 1
ATOM 870 C CA . HIS A 1 111 ? -33.754 -13.080 45.296 1.00 50.28 111 HIS A CA 1
ATOM 871 C C . HIS A 1 111 ? -32.849 -13.527 46.447 1.00 50.28 111 HIS A C 1
ATOM 873 O O . HIS A 1 111 ? -32.628 -14.711 46.686 1.00 50.28 111 HIS A O 1
ATOM 879 N N . LYS A 1 112 ? -32.310 -12.560 47.197 1.00 49.16 112 LYS A N 1
ATOM 880 C CA . LYS A 1 112 ? -31.947 -12.786 48.587 1.00 49.16 112 LYS A CA 1
ATOM 881 C C . LYS A 1 112 ? -33.274 -13.036 49.280 1.00 49.16 112 LYS A C 1
ATOM 883 O O . LYS A 1 112 ? -33.961 -12.096 49.676 1.00 49.16 112 LYS A O 1
ATOM 888 N N . SER A 1 113 ? -33.663 -14.304 49.370 1.00 49.03 113 SER A N 1
ATOM 889 C CA . SER A 1 113 ? -34.674 -14.736 50.318 1.00 49.03 113 SER A CA 1
ATOM 890 C C . SER A 1 113 ? -34.232 -14.195 51.676 1.00 49.03 113 SER A C 1
ATOM 892 O O . SER A 1 113 ? -33.260 -14.653 52.280 1.00 49.03 113 SER A O 1
ATOM 894 N N . ARG A 1 114 ? -34.887 -13.122 52.132 1.00 46.19 114 ARG A N 1
ATOM 895 C CA . ARG A 1 114 ? -34.770 -12.666 53.511 1.00 46.19 114 ARG A CA 1
ATOM 896 C C . ARG A 1 114 ? -35.342 -13.805 54.339 1.00 46.19 114 ARG A C 1
ATOM 898 O O . ARG A 1 114 ? -36.544 -13.868 54.567 1.00 46.19 114 ARG A O 1
ATOM 905 N N . LYS A 1 115 ? -34.488 -14.747 54.747 1.00 45.22 115 LYS A N 1
ATOM 906 C CA . LYS A 1 115 ? -34.808 -15.666 55.833 1.00 45.22 115 LYS A CA 1
ATOM 907 C C . LYS A 1 115 ? -35.140 -14.762 57.011 1.00 45.22 115 LYS A C 1
ATOM 909 O O . LYS A 1 115 ? -34.249 -14.120 57.566 1.00 45.22 115 LYS A O 1
ATOM 914 N N . PHE A 1 116 ? -36.426 -14.643 57.330 1.00 44.41 116 PHE A N 1
ATOM 915 C CA . PHE A 1 116 ? -36.885 -13.997 58.546 1.00 44.41 116 PHE A CA 1
ATOM 916 C C . PHE A 1 116 ? -36.194 -14.709 59.705 1.00 44.41 116 PHE A C 1
ATOM 918 O O . PHE A 1 116 ? -36.543 -15.828 60.081 1.00 44.41 116 PHE A O 1
ATOM 925 N N . ARG A 1 117 ? -35.139 -14.086 60.228 1.00 47.75 117 ARG A N 1
ATOM 926 C CA . ARG A 1 117 ? -34.448 -14.548 61.421 1.00 47.75 117 ARG A CA 1
ATOM 927 C C . ARG A 1 117 ? -35.452 -14.372 62.555 1.00 47.75 117 ARG A C 1
ATOM 929 O O . ARG A 1 117 ? -35.669 -13.254 63.015 1.00 47.75 117 ARG A O 1
ATOM 936 N N . LYS A 1 118 ? -36.131 -15.459 62.939 1.00 48.09 118 LYS A N 1
ATOM 937 C CA . LYS A 1 118 ? -37.021 -15.491 64.105 1.00 48.09 118 LYS A CA 1
ATOM 938 C C . LYS A 1 118 ? -36.229 -14.930 65.290 1.00 48.09 118 LYS A C 1
ATOM 940 O O . LYS A 1 118 ? -35.235 -15.531 65.698 1.00 48.09 118 LYS A O 1
ATOM 945 N N . LYS A 1 119 ? -36.624 -13.757 65.800 1.00 47.50 119 LYS A N 1
ATOM 946 C CA . LYS A 1 119 ? -36.096 -13.224 67.060 1.00 47.50 119 LYS A CA 1
ATOM 947 C C . LYS A 1 119 ? -36.454 -14.239 68.146 1.00 47.50 119 LYS A C 1
ATOM 949 O O . LYS A 1 119 ? -37.626 -14.416 68.463 1.00 47.50 119 LYS A O 1
ATOM 954 N N . LYS A 1 120 ? -35.452 -14.954 68.658 1.00 43.41 120 LYS A N 1
ATOM 955 C CA . LYS A 1 120 ? -35.606 -15.790 69.848 1.00 43.41 120 LYS A CA 1
ATOM 956 C C . LYS A 1 120 ? -35.883 -14.869 71.041 1.00 43.41 120 LYS A C 1
ATOM 958 O O . LYS A 1 120 ? -35.056 -14.024 71.352 1.00 43.41 120 LYS A O 1
ATOM 963 N N . GLY A 1 121 ? -37.052 -15.061 71.652 1.00 43.47 121 GLY A N 1
ATOM 964 C CA . GLY A 1 121 ? -37.301 -14.916 73.087 1.00 43.47 121 GLY A CA 1
ATOM 965 C C . GLY A 1 121 ? -37.176 -13.524 73.705 1.00 43.47 121 GLY A C 1
ATOM 966 O O . GLY A 1 121 ? -36.136 -13.181 74.244 1.00 43.47 121 GLY A O 1
ATOM 967 N N . PHE A 1 122 ? -38.294 -12.804 73.777 1.00 39.50 122 PHE A N 1
ATOM 968 C CA . PHE A 1 122 ? -38.616 -12.036 74.983 1.00 39.50 122 PHE A CA 1
ATOM 969 C C . PHE A 1 122 ? -40.069 -12.348 75.338 1.00 39.50 122 PHE A C 1
ATOM 971 O O . PHE A 1 122 ? -41.011 -11.805 74.759 1.00 39.50 122 PHE A O 1
ATOM 978 N N . THR A 1 123 ? -40.257 -13.322 76.221 1.00 48.50 123 THR A N 1
ATOM 979 C CA . THR A 1 123 ? -41.559 -13.635 76.805 1.00 48.50 123 THR A CA 1
ATOM 980 C C . THR A 1 123 ? -41.951 -12.502 77.745 1.00 48.50 123 THR A C 1
ATOM 982 O O . THR A 1 123 ? -41.318 -12.282 78.774 1.00 48.50 123 THR A O 1
ATOM 985 N N . ARG A 1 124 ? -43.000 -11.770 77.356 1.00 45.19 124 ARG A N 1
ATOM 986 C CA . ARG A 1 124 ? -43.776 -10.885 78.227 1.00 45.19 124 ARG A CA 1
ATOM 987 C C . ARG A 1 124 ? -44.400 -11.690 79.365 1.00 45.19 124 ARG A C 1
ATOM 989 O O . ARG A 1 124 ? -44.830 -12.820 79.150 1.00 45.19 124 ARG A O 1
ATOM 996 N N . ASN A 1 125 ? -44.508 -11.060 80.530 1.00 40.12 1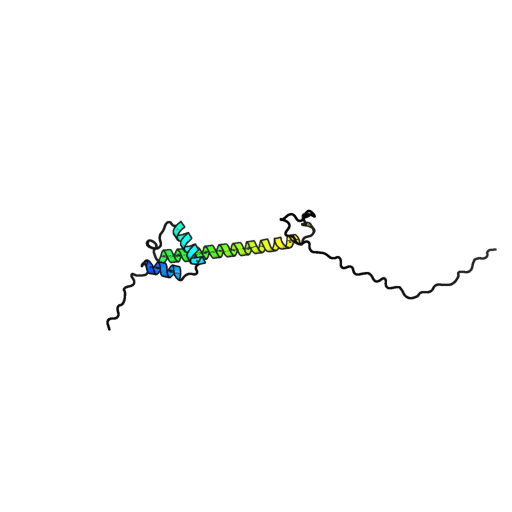25 ASN A N 1
ATOM 997 C CA . ASN A 1 125 ? -45.753 -10.744 81.252 1.00 40.12 125 ASN A CA 1
ATOM 998 C C . ASN A 1 125 ? -45.311 -10.281 82.662 1.00 40.12 125 ASN A C 1
ATOM 1000 O O . ASN A 1 125 ? -44.425 -10.892 83.244 1.00 40.12 125 ASN A O 1
ATOM 1004 N N . LYS A 1 126 ? -45.841 -9.213 83.266 1.00 45.78 126 LYS A N 1
ATOM 1005 C CA . LYS A 1 126 ? -47.143 -9.252 83.945 1.00 45.78 126 LYS A CA 1
ATOM 1006 C C . LYS A 1 126 ? -47.477 -7.880 84.579 1.00 45.78 126 LYS A C 1
ATOM 1008 O O . LYS A 1 126 ? -46.679 -7.353 85.337 1.00 45.78 126 LYS A O 1
ATOM 1013 N N . PHE A 1 127 ? -48.684 -7.394 84.274 1.00 44.47 127 PHE A N 1
ATOM 1014 C CA . PHE A 1 127 ? -49.629 -6.656 85.134 1.00 44.47 127 PHE A CA 1
ATOM 1015 C C . PHE A 1 127 ? -49.222 -5.325 85.807 1.00 44.47 127 PHE A C 1
ATOM 1017 O O . PHE A 1 127 ? -48.649 -5.300 86.889 1.00 44.47 127 PHE A O 1
ATOM 1024 N N . PHE A 1 128 ? -49.718 -4.215 85.240 1.00 41.47 128 PHE A N 1
ATOM 1025 C CA . PHE A 1 128 ? -50.128 -3.042 86.022 1.00 41.47 128 PHE A CA 1
ATOM 1026 C C . PHE A 1 128 ? -51.468 -3.347 86.706 1.00 41.47 128 PHE A C 1
ATOM 1028 O O . PHE A 1 128 ? -52.478 -3.585 86.039 1.00 41.47 128 PHE A O 1
ATOM 1035 N N . SER A 1 129 ? -51.468 -3.354 88.035 1.00 50.50 129 SER A N 1
ATOM 1036 C CA . SER A 1 129 ? -52.666 -3.492 88.865 1.00 50.50 129 SER A CA 1
ATOM 1037 C C . SER A 1 129 ? -53.475 -2.187 88.881 1.00 50.50 129 SER A C 1
ATOM 1039 O O . SER A 1 129 ? -52.920 -1.093 88.948 1.00 50.50 129 SER A O 1
ATOM 1041 N N . LYS A 1 130 ? -54.804 -2.323 88.790 1.00 44.50 130 LYS A N 1
ATOM 1042 C CA . LYS A 1 130 ? -55.832 -1.264 88.762 1.00 44.50 130 LYS A CA 1
ATOM 1043 C C . LYS A 1 130 ? -55.707 -0.232 89.899 1.00 44.50 130 LYS A C 1
ATOM 1045 O O . LYS A 1 130 ? -55.481 -0.598 91.048 1.00 44.50 130 LYS A O 1
ATOM 1050 N N . LYS A 1 131 ? -56.015 1.034 89.575 1.00 44.12 131 LYS A N 1
ATOM 1051 C CA . LYS A 1 131 ? -56.387 2.101 90.527 1.00 44.12 131 LYS A CA 1
ATOM 1052 C C . LYS A 1 131 ? -57.585 1.684 91.398 1.00 44.12 131 LYS A C 1
ATOM 1054 O O . LYS A 1 131 ? -58.531 1.085 90.885 1.00 44.12 131 LYS A O 1
ATOM 1059 N N . LYS A 1 132 ? -57.601 2.130 92.657 1.00 38.78 132 LYS A N 1
ATOM 1060 C CA . LYS A 1 132 ? -58.827 2.468 93.399 1.00 38.78 132 LYS A CA 1
ATOM 1061 C C . LYS A 1 132 ? -58.798 3.967 93.703 1.00 38.78 132 LYS A C 1
ATOM 1063 O O . LYS A 1 132 ? -57.735 4.491 94.019 1.00 38.78 132 LYS A O 1
ATOM 1068 N N . GLY A 1 133 ? -59.939 4.629 93.538 1.00 40.62 133 GLY A N 1
ATOM 1069 C CA . GLY A 1 133 ? -60.186 5.980 94.032 1.00 40.62 133 GLY A CA 1
ATOM 1070 C C . GLY A 1 133 ? -61.075 5.932 95.272 1.00 40.62 133 GLY A C 1
ATOM 1071 O O . GLY A 1 133 ? -61.888 5.013 95.383 1.00 40.62 133 GLY A O 1
ATOM 1072 N N . SER A 1 134 ? -60.834 6.882 96.174 1.00 33.62 134 SER A N 1
ATOM 1073 C CA . SER A 1 134 ? -61.754 7.668 97.013 1.00 33.62 134 SER A CA 1
ATOM 1074 C C . SER A 1 134 ? -60.930 8.335 98.103 1.00 33.62 134 SER A C 1
ATOM 1076 O O . SER A 1 134 ? -60.148 7.608 98.754 1.00 33.62 134 SER A O 1
#

Organism: Ficus carica (NCBI:txid3494)

InterPro domains:
  IPR053098 Petuviruses Genome Polyprotein [PTHR48435] (1-130)

Secondary structure (DSSP, 8-state):
----------TT-HHHHHHHHHHS-HHHHHHHHHHHHHTT--TTTS-HHHHHHHHHHHHHHHHHHHHHHHHHHHHHHHHHTGGG-GGG-----SS--TT----------------------------PPPP---

Radius of gyration: 39.86 Å; chains: 1; bounding box: 95×31×118 Å

Foldseek 3Di:
DDDPDDPPPPCLRLVNLVVVLVVDPPVLSVQLVVLCVVVVHDSNRDGNVVSVVSSVVSVVVVVVVVVVVVVVVVVVVVVVCLLVDPVSPPPDPPDDDVPPPSDPPPCPPPPPVPPPPPPPDDDDDDDDDDDDDD

Sequence (134 aa):
MSRRFYLIGGLNYPNLKQAFLSSIPKPLGEETFRLLIATNKKIANTTFGELCQLVFKAIEKMCSLNKFLQEYIKHMKNLDKVCTNKELYTKCPTNPTPGCTCTPCSSKPPHKSRKFRKKKGFTRNKFFSKKKGS